Protein AF-A0A931VWU9-F1 (afdb_monomer_lite)

Secondary structure (DSSP, 8-state):
-HHHHHHHHHHHHTTSTTS-----SS----TTHHHHHHHHHTT--HHHHHHHHHHHHHHHHHHHHHHHHHHHHHHHHHHHHHSSS--HHHHHHHHHHHHHHHHHHHHHHHHHHHHHHHHS-HHHHHHHHHHHHHHHHSSHHHHHHHHHHHHHHHHHHHHHHHHHHTT-

Radius of gyration: 27.41 Å; chains: 1; bounding box: 71×42×73 Å

pLDDT: mean 75.06, std 19.21, range [37.19, 96.94]

Foldseek 3Di:
DVVVVVVVVVVVVVVPPPPPPPPDPDDPPPPPPLPVVLVVVLPDDPVLVVQLVVLVVVLVVVLVVLVVLLVVLVVVLVVQVPDPDHDPVSNVVSVVVNVVSVVVNVVSVVVSLVSSLVSGDPVSNVSSVVSVVVVPPPPVVVVVVVVVVVVVVVVVVVVVVVVVVVPD

Structure (mmCIF, N/CA/C/O backbone):
data_AF-A0A931VWU9-F1
#
_entry.id   AF-A0A931VWU9-F1
#
loop_
_atom_site.group_PDB
_atom_site.id
_atom_site.type_symbol
_atom_site.label_atom_id
_atom_site.label_alt_id
_atom_site.label_comp_id
_atom_site.label_asym_id
_atom_site.label_entity_id
_atom_site.label_seq_id
_atom_site.pdbx_PDB_ins_code
_atom_site.Cartn_x
_atom_site.Cartn_y
_atom_site.Cartn_z
_atom_site.occupancy
_atom_site.B_iso_or_equiv
_atom_site.auth_seq_id
_atom_site.auth_comp_id
_atom_site.auth_asym_id
_atom_site.auth_atom_id
_atom_site.pdbx_PDB_model_num
ATOM 1 N N . MET A 1 1 ? 46.279 8.249 51.055 1.00 52.12 1 MET A N 1
ATOM 2 C CA . MET A 1 1 ? 45.249 7.191 50.927 1.00 52.12 1 MET A CA 1
ATOM 3 C C . MET A 1 1 ? 43.871 7.713 50.499 1.00 52.12 1 MET A C 1
ATOM 5 O O . MET A 1 1 ? 43.245 7.060 49.685 1.00 52.12 1 MET A O 1
ATOM 9 N N . LYS A 1 2 ? 43.402 8.894 50.947 1.00 49.84 2 LYS A N 1
ATOM 10 C CA . LYS A 1 2 ? 42.084 9.444 50.537 1.00 49.84 2 LYS A CA 1
ATOM 11 C C . LYS A 1 2 ? 42.005 9.934 49.075 1.00 49.84 2 LYS A C 1
ATOM 13 O O . LYS A 1 2 ? 40.951 9.847 48.462 1.00 49.84 2 LYS A O 1
ATOM 18 N N . LYS A 1 3 ? 43.125 10.390 48.491 1.00 47.56 3 LYS A N 1
ATOM 19 C CA . LYS A 1 3 ? 43.195 10.845 47.084 1.00 47.56 3 LYS A CA 1
ATOM 20 C C . LYS A 1 3 ? 43.098 9.700 46.062 1.00 47.56 3 LYS A C 1
ATOM 22 O O . LYS A 1 3 ? 42.647 9.927 44.948 1.00 47.56 3 LYS A O 1
ATOM 27 N N . ASN A 1 4 ? 43.445 8.473 46.458 1.00 49.09 4 ASN A N 1
ATOM 28 C CA . ASN A 1 4 ? 43.420 7.310 45.564 1.00 49.09 4 ASN A CA 1
ATOM 29 C C . ASN A 1 4 ? 42.012 6.708 45.449 1.00 49.09 4 ASN A C 1
ATOM 31 O O . ASN A 1 4 ? 41.710 6.105 44.427 1.00 49.09 4 ASN A O 1
ATOM 35 N N . ILE A 1 5 ? 41.154 6.928 46.456 1.00 59.81 5 ILE A N 1
ATOM 36 C CA . ILE A 1 5 ? 39.749 6.480 46.481 1.00 59.81 5 ILE A CA 1
ATOM 37 C C . ILE A 1 5 ? 38.916 7.228 45.431 1.00 59.81 5 ILE A C 1
ATOM 39 O O . ILE A 1 5 ? 38.076 6.634 44.762 1.00 59.81 5 ILE A O 1
ATOM 43 N N . ILE A 1 6 ? 39.190 8.522 45.233 1.00 59.59 6 ILE A N 1
ATOM 44 C CA . ILE A 1 6 ? 38.498 9.336 44.221 1.00 59.59 6 ILE A CA 1
ATOM 45 C C . ILE A 1 6 ? 38.849 8.842 42.811 1.00 59.59 6 ILE A C 1
ATOM 47 O O . ILE A 1 6 ? 37.971 8.725 41.962 1.00 59.59 6 ILE A O 1
ATOM 51 N N . VAL A 1 7 ? 40.112 8.471 42.577 1.00 59.72 7 VAL A N 1
ATOM 52 C CA . VAL A 1 7 ? 40.561 7.939 41.281 1.00 59.72 7 VAL A CA 1
ATOM 53 C C . VAL A 1 7 ? 39.937 6.568 40.987 1.00 59.72 7 VAL A C 1
ATOM 55 O O . VAL A 1 7 ? 39.571 6.307 39.846 1.00 59.72 7 VAL A O 1
ATOM 58 N N . THR A 1 8 ? 39.735 5.716 42.000 1.00 59.41 8 THR A N 1
ATOM 59 C CA . THR A 1 8 ? 39.081 4.405 41.808 1.00 59.41 8 THR A CA 1
ATOM 60 C C . THR A 1 8 ? 37.576 4.527 41.564 1.00 59.41 8 THR A C 1
ATOM 62 O O . THR A 1 8 ? 37.038 3.805 40.728 1.00 59.41 8 THR A O 1
ATOM 65 N N . LEU A 1 9 ? 36.896 5.471 42.224 1.00 58.06 9 LEU A N 1
ATOM 66 C CA . LEU A 1 9 ? 35.466 5.728 42.006 1.00 58.06 9 LEU A CA 1
ATOM 67 C C . LEU A 1 9 ? 35.170 6.287 40.608 1.00 58.06 9 LEU A C 1
ATOM 69 O O . LEU A 1 9 ? 34.185 5.891 39.992 1.00 58.06 9 LEU A O 1
ATOM 73 N N . VAL A 1 10 ? 36.041 7.147 40.074 1.00 58.94 10 VAL A N 1
ATOM 74 C CA . VAL A 1 10 ? 35.904 7.666 38.702 1.00 58.94 10 VAL A CA 1
ATOM 75 C C . VAL A 1 10 ? 36.146 6.565 37.660 1.00 58.94 10 VAL A C 1
ATOM 77 O O . VAL A 1 10 ? 35.468 6.532 36.636 1.00 58.94 10 VAL A O 1
ATOM 80 N N . PHE A 1 11 ? 37.042 5.613 37.938 1.00 56.47 11 PHE A N 1
ATOM 81 C CA . PHE A 1 11 ? 37.301 4.483 37.039 1.00 56.47 11 PHE A CA 1
ATOM 82 C C . PHE A 1 11 ? 36.144 3.468 37.001 1.00 56.47 11 PHE A C 1
ATOM 84 O O . PHE A 1 11 ? 35.862 2.893 35.953 1.00 56.47 11 PHE A O 1
ATOM 91 N N . ALA A 1 12 ? 35.426 3.285 38.116 1.00 57.09 12 ALA A N 1
ATOM 92 C CA . ALA A 1 12 ? 34.281 2.374 38.198 1.00 57.09 12 ALA A CA 1
ATOM 93 C C . ALA A 1 12 ? 33.042 2.872 37.424 1.00 57.09 12 ALA A C 1
ATOM 95 O O . ALA A 1 12 ? 32.266 2.059 36.934 1.00 57.09 12 ALA A O 1
ATOM 96 N N . VAL A 1 13 ? 32.874 4.189 37.264 1.00 57.91 13 VAL A N 1
ATOM 97 C CA . VAL A 1 13 ? 31.753 4.785 36.506 1.00 57.91 13 VAL A CA 1
ATOM 98 C C . VAL A 1 13 ? 31.966 4.696 34.986 1.00 57.91 13 VAL A C 1
ATOM 100 O O . VAL A 1 13 ? 31.000 4.685 34.228 1.00 57.91 13 VAL A O 1
ATOM 103 N N . LEU A 1 14 ? 33.215 4.570 34.522 1.00 56.34 14 LEU A N 1
ATOM 104 C CA . LEU A 1 14 ? 33.546 4.484 33.092 1.00 56.34 14 LEU A CA 1
ATOM 105 C C . LEU A 1 14 ? 33.365 3.080 32.486 1.00 56.34 14 LEU A C 1
ATOM 107 O O . LEU A 1 14 ? 33.317 2.955 31.265 1.00 56.34 14 LEU A O 1
ATOM 111 N N . LEU A 1 15 ? 33.225 2.029 33.304 1.00 54.47 15 LEU A N 1
ATOM 112 C CA . LEU A 1 15 ? 33.047 0.645 32.832 1.00 54.47 15 LEU A CA 1
ATOM 113 C C . LEU A 1 15 ? 31.575 0.209 32.711 1.00 54.47 15 LEU A C 1
ATOM 115 O O . LEU A 1 15 ? 31.295 -0.854 32.161 1.00 54.47 15 LEU A O 1
ATOM 119 N N . SER A 1 16 ? 30.621 1.027 33.162 1.00 55.38 16 SER A N 1
ATOM 120 C CA . SER A 1 16 ? 29.183 0.701 33.165 1.00 55.38 16 SER A CA 1
ATOM 121 C C . SER A 1 16 ? 28.447 1.072 31.866 1.00 55.38 16 SER A C 1
ATOM 123 O O . SER A 1 16 ? 27.233 0.903 31.778 1.00 55.38 16 SER A O 1
ATOM 125 N N . GLY A 1 17 ? 29.152 1.592 30.855 1.00 56.06 17 GLY A N 1
ATOM 126 C CA . GLY A 1 17 ? 28.557 2.175 29.645 1.00 56.06 17 GLY A CA 1
ATOM 127 C C . GLY A 1 17 ? 28.056 1.199 28.570 1.00 56.06 17 GLY A C 1
ATOM 128 O O . GLY A 1 17 ? 27.545 1.661 27.555 1.00 56.06 17 GLY A O 1
ATOM 129 N N . SER A 1 18 ? 28.165 -0.121 28.751 1.00 54.06 18 SER A N 1
ATOM 130 C CA . SER A 1 18 ? 27.970 -1.081 27.641 1.00 54.06 18 SER A CA 1
ATOM 131 C C . SER A 1 18 ? 26.752 -2.011 27.756 1.00 54.06 18 SER A C 1
ATOM 133 O O . SER A 1 18 ? 26.695 -3.012 27.048 1.00 54.06 18 SER A O 1
ATOM 135 N N . LEU A 1 19 ? 25.760 -1.714 28.604 1.00 49.41 19 LEU A N 1
ATOM 136 C CA . LEU A 1 19 ? 24.571 -2.578 28.775 1.00 49.41 19 LEU A CA 1
ATOM 137 C C . LEU A 1 19 ? 23.331 -2.170 27.952 1.00 49.41 19 LEU A C 1
ATOM 139 O O . LEU A 1 19 ? 22.296 -2.819 28.066 1.00 49.41 19 LEU A O 1
ATOM 143 N N . PHE A 1 20 ? 23.429 -1.167 27.069 1.00 52.34 20 PHE A N 1
ATOM 144 C CA . PHE A 1 20 ? 22.329 -0.759 26.170 1.00 52.34 20 PHE A CA 1
ATOM 145 C C . PHE A 1 20 ? 22.570 -1.064 24.686 1.00 52.34 20 PHE A C 1
ATOM 147 O O . PHE A 1 20 ? 21.932 -0.477 23.820 1.00 52.34 20 PHE A O 1
ATOM 154 N N . ALA A 1 21 ? 23.446 -2.014 24.369 1.00 56.12 21 ALA A N 1
ATOM 155 C CA . ALA A 1 21 ? 23.482 -2.618 23.041 1.00 56.12 21 ALA A CA 1
ATOM 156 C C . ALA A 1 21 ? 22.752 -3.966 23.081 1.00 56.12 21 ALA A C 1
ATOM 158 O O . ALA A 1 21 ? 23.335 -5.014 22.814 1.00 56.12 21 ALA A O 1
ATOM 159 N N . GLN A 1 22 ? 21.469 -3.951 23.456 1.00 55.47 22 GLN A N 1
ATOM 160 C CA . GLN A 1 22 ? 20.593 -5.041 23.044 1.00 55.47 22 GLN A CA 1
ATOM 161 C C . GLN A 1 22 ? 20.468 -4.918 21.518 1.00 55.47 22 GLN A C 1
ATOM 163 O O . GLN A 1 22 ? 19.976 -3.888 21.055 1.00 55.47 22 GLN A O 1
ATOM 168 N N . PRO A 1 23 ? 20.944 -5.892 20.719 1.00 47.41 23 PRO A N 1
ATOM 169 C CA . PRO A 1 23 ? 20.628 -5.902 19.301 1.00 47.41 23 PRO A CA 1
ATOM 170 C C . PRO A 1 23 ? 19.111 -5.963 19.214 1.00 47.41 23 PRO A C 1
ATOM 172 O O . PRO A 1 23 ? 18.516 -6.855 19.822 1.00 47.41 23 PRO A O 1
ATOM 175 N N . ASP A 1 24 ? 18.516 -4.985 18.533 1.00 48.03 24 ASP A N 1
ATOM 176 C CA . ASP A 1 24 ? 17.078 -4.882 18.322 1.00 48.03 24 ASP A CA 1
ATOM 177 C C . ASP A 1 24 ? 16.484 -6.269 18.074 1.00 48.03 24 ASP A C 1
ATOM 179 O O . ASP A 1 24 ? 16.648 -6.900 17.024 1.00 48.03 24 ASP A O 1
ATOM 183 N N . GLY A 1 25 ? 15.824 -6.769 19.116 1.00 42.31 25 GLY A N 1
ATOM 184 C CA . GLY A 1 25 ? 14.962 -7.918 19.025 1.00 42.31 25 GLY A CA 1
ATOM 185 C C . GLY A 1 25 ? 13.831 -7.577 18.068 1.00 42.31 25 GLY A C 1
ATOM 186 O O . GLY A 1 25 ? 13.292 -6.475 18.084 1.00 42.31 25 GLY A O 1
ATOM 187 N N . CYS A 1 26 ? 13.446 -8.584 17.293 1.00 37.19 26 CYS A N 1
ATOM 188 C CA . CYS A 1 26 ? 12.515 -8.544 16.169 1.00 37.19 26 CYS A CA 1
ATOM 189 C C . CYS A 1 26 ? 13.211 -8.215 14.854 1.00 37.19 26 CYS A C 1
ATOM 191 O O . CYS A 1 26 ? 13.368 -7.064 14.461 1.00 37.19 26 CYS A O 1
ATOM 193 N N . GLY A 1 27 ? 13.526 -9.293 14.129 1.00 43.62 27 GLY A N 1
ATOM 194 C CA . GLY A 1 27 ? 13.717 -9.270 12.692 1.00 43.62 27 GLY A CA 1
ATOM 195 C C . GLY A 1 27 ? 12.567 -8.514 12.043 1.00 43.62 27 GLY A C 1
ATOM 196 O O . GLY A 1 27 ? 11.508 -9.069 11.742 1.00 43.62 27 GLY A O 1
ATOM 197 N N . MET A 1 28 ? 12.803 -7.228 11.817 1.00 37.56 28 MET A N 1
ATOM 198 C CA . MET A 1 28 ? 12.093 -6.419 10.858 1.00 37.56 28 MET A CA 1
ATOM 199 C C . MET A 1 28 ? 12.492 -7.010 9.509 1.00 37.56 28 MET A C 1
ATOM 201 O O . MET A 1 28 ? 13.420 -6.547 8.845 1.00 37.56 28 MET A O 1
ATOM 205 N N . GLY A 1 29 ? 11.849 -8.131 9.158 1.00 42.00 29 GLY A N 1
ATOM 206 C CA . GLY A 1 29 ? 11.975 -8.758 7.858 1.00 42.00 29 GLY A CA 1
ATOM 207 C C . GLY A 1 29 ? 11.896 -7.638 6.845 1.00 42.00 29 GLY A C 1
ATOM 208 O O . GLY A 1 29 ? 10.985 -6.813 6.926 1.00 42.00 29 GLY A O 1
ATOM 209 N N . LYS A 1 30 ? 12.925 -7.569 6.002 1.00 42.47 30 LYS A N 1
ATOM 210 C CA . LYS A 1 30 ? 13.220 -6.562 4.988 1.00 42.47 30 LYS A CA 1
ATOM 211 C C . LYS A 1 30 ? 12.022 -6.290 4.054 1.00 42.47 30 LYS A C 1
ATOM 213 O O . LYS A 1 30 ? 12.093 -6.508 2.853 1.00 42.47 30 LYS A O 1
ATOM 218 N N . ARG A 1 31 ? 10.906 -5.774 4.571 1.00 44.75 31 ARG A N 1
ATOM 219 C CA . ARG A 1 31 ? 9.666 -5.484 3.836 1.00 44.75 31 ARG A CA 1
ATOM 220 C C . ARG A 1 31 ? 9.817 -4.259 2.934 1.00 44.75 31 ARG A C 1
ATOM 222 O O . ARG A 1 31 ? 8.960 -4.023 2.092 1.00 44.75 31 ARG A O 1
ATOM 229 N N . GLY A 1 32 ? 10.921 -3.520 3.070 1.00 38.62 32 GLY A N 1
ATOM 230 C CA . GLY A 1 32 ? 11.309 -2.426 2.178 1.00 38.62 32 GLY A CA 1
ATOM 231 C C . GLY A 1 32 ? 12.301 -2.807 1.071 1.00 38.62 32 GLY A C 1
ATOM 232 O O . GLY A 1 32 ? 12.382 -2.091 0.078 1.00 38.62 32 GLY A O 1
ATOM 233 N N . PHE A 1 33 ? 13.026 -3.929 1.182 1.00 37.56 33 PHE A N 1
ATOM 234 C CA . PHE A 1 33 ? 14.135 -4.220 0.257 1.00 37.56 33 PHE A CA 1
ATOM 235 C C . PHE A 1 33 ? 13.700 -4.853 -1.071 1.00 37.56 33 PHE A C 1
ATOM 237 O O . PHE A 1 33 ? 14.477 -4.840 -2.016 1.00 37.56 33 PHE A O 1
ATOM 244 N N . GLY A 1 34 ? 12.468 -5.358 -1.189 1.00 50.84 34 GLY A N 1
ATOM 245 C CA . GLY A 1 34 ? 12.003 -5.970 -2.440 1.00 50.84 34 GLY A CA 1
ATOM 246 C C . GLY A 1 34 ? 11.748 -4.961 -3.567 1.00 50.84 34 GLY A C 1
ATOM 247 O O . GLY A 1 34 ? 12.041 -5.243 -4.721 1.00 50.84 34 GLY A O 1
ATOM 248 N N . LYS A 1 35 ? 11.231 -3.762 -3.252 1.00 50.88 35 LYS A N 1
ATOM 249 C CA . LYS A 1 35 ? 10.836 -2.782 -4.283 1.00 50.88 35 LYS A CA 1
ATOM 250 C C . LYS A 1 35 ? 12.008 -1.986 -4.857 1.00 50.88 35 LYS A C 1
ATOM 252 O O . LYS A 1 35 ? 11.995 -1.690 -6.047 1.00 50.88 35 LYS A O 1
ATOM 257 N N . MET A 1 36 ? 12.992 -1.635 -4.028 1.00 51.22 36 MET A N 1
ATOM 258 C CA . MET A 1 36 ? 14.160 -0.863 -4.472 1.00 51.22 36 MET A CA 1
ATOM 259 C C . MET A 1 36 ? 15.115 -1.735 -5.295 1.00 51.22 36 MET A C 1
ATOM 261 O O . MET A 1 36 ? 15.499 -1.345 -6.390 1.00 51.22 36 MET A O 1
ATOM 265 N N . GLN A 1 37 ? 15.350 -2.975 -4.852 1.00 61.72 37 GLN A N 1
ATOM 266 C CA . GLN A 1 37 ? 16.160 -3.941 -5.600 1.00 61.72 37 GLN A CA 1
ATOM 267 C C . GLN A 1 37 ? 15.523 -4.355 -6.930 1.00 61.72 37 GLN A C 1
ATOM 269 O O . GLN A 1 37 ? 16.235 -4.699 -7.865 1.00 61.72 37 GLN A O 1
ATOM 274 N N . LEU A 1 38 ? 14.190 -4.340 -7.037 1.00 72.62 38 LEU A N 1
ATOM 275 C CA . LEU A 1 38 ? 13.519 -4.697 -8.284 1.00 72.62 38 LEU A CA 1
ATOM 276 C C . LEU A 1 38 ? 13.749 -3.652 -9.381 1.00 72.62 38 LEU A C 1
ATOM 278 O O . LEU A 1 38 ? 14.000 -4.028 -10.517 1.00 72.62 38 LEU A O 1
ATOM 282 N N . LYS A 1 39 ? 13.717 -2.354 -9.051 1.00 71.12 39 LYS A N 1
ATOM 283 C CA . LYS A 1 39 ? 13.997 -1.297 -10.038 1.00 71.12 39 LYS A CA 1
ATOM 284 C C . LYS A 1 39 ? 15.419 -1.396 -10.591 1.00 71.12 39 LYS A C 1
ATOM 286 O O . LYS A 1 39 ? 15.594 -1.334 -11.800 1.00 71.12 39 LYS A O 1
ATOM 291 N N . GLU A 1 40 ? 16.396 -1.619 -9.715 1.00 73.88 40 GLU A N 1
ATOM 292 C CA . GLU A 1 40 ? 17.804 -1.794 -10.099 1.00 73.88 40 GLU A CA 1
ATOM 293 C C . GLU A 1 40 ? 18.010 -3.036 -10.983 1.00 73.88 40 GLU A C 1
ATOM 295 O O . GLU A 1 40 ? 18.777 -2.995 -11.939 1.00 73.88 40 GLU A O 1
ATOM 300 N N . LYS A 1 41 ? 17.281 -4.128 -10.719 1.00 79.06 41 LYS A N 1
ATOM 301 C CA . LYS A 1 41 ? 17.356 -5.367 -11.512 1.00 79.06 41 LYS A CA 1
ATOM 302 C C . LYS A 1 41 ? 16.708 -5.276 -12.892 1.00 79.06 41 LYS A C 1
ATOM 304 O O . LYS A 1 41 ? 17.089 -6.033 -13.774 1.00 79.06 41 LYS A O 1
ATOM 309 N N . LEU A 1 42 ? 15.719 -4.400 -13.072 1.00 83.50 42 LEU A N 1
ATOM 310 C CA . LEU A 1 42 ? 14.978 -4.280 -14.333 1.00 83.50 42 LEU A CA 1
ATOM 311 C C . LEU A 1 42 ? 15.705 -3.444 -15.391 1.00 83.50 42 LEU A C 1
ATOM 313 O O . LEU A 1 42 ? 15.258 -3.440 -16.534 1.00 83.50 42 LEU A O 1
ATOM 317 N N . ASN A 1 43 ? 16.786 -2.743 -15.017 1.00 86.75 43 ASN A N 1
ATOM 318 C CA . ASN A 1 43 ? 17.565 -1.875 -15.906 1.00 86.75 43 ASN A CA 1
ATOM 319 C C . ASN A 1 43 ? 16.661 -0.996 -16.797 1.00 86.75 43 ASN A C 1
ATOM 321 O O . ASN A 1 43 ? 16.669 -1.097 -18.024 1.00 86.75 43 ASN A O 1
ATOM 325 N N . LEU A 1 44 ? 15.791 -0.215 -16.152 1.00 88.38 44 LEU A N 1
ATOM 326 C CA . LEU A 1 44 ? 14.732 0.545 -16.817 1.00 88.38 44 LEU A CA 1
ATOM 327 C C . LEU A 1 44 ? 15.307 1.643 -17.722 1.00 88.38 44 LEU A C 1
ATOM 329 O O . LEU A 1 44 ? 16.282 2.306 -17.373 1.00 88.38 44 LEU A O 1
ATOM 333 N N . SER A 1 45 ? 14.658 1.895 -18.861 1.00 91.00 45 SER A N 1
ATOM 334 C CA . SER A 1 45 ? 14.961 3.079 -19.672 1.00 91.00 45 SER A CA 1
ATOM 335 C C . SER A 1 45 ? 14.507 4.363 -18.965 1.00 91.00 45 SER A C 1
ATOM 337 O O . SER A 1 45 ? 13.595 4.336 -18.139 1.00 91.00 45 SER A O 1
ATOM 339 N N . ALA A 1 46 ? 15.066 5.519 -19.340 1.00 90.62 46 ALA A N 1
ATOM 340 C CA . ALA A 1 46 ? 14.664 6.810 -18.766 1.00 90.62 46 ALA A CA 1
ATOM 341 C C . ALA A 1 46 ? 13.155 7.101 -18.932 1.00 90.62 46 ALA A C 1
ATOM 343 O O . ALA A 1 46 ? 12.519 7.701 -18.062 1.00 90.62 46 ALA A O 1
ATOM 344 N N . GLU A 1 47 ? 12.558 6.647 -20.038 1.00 90.25 47 GLU A N 1
ATOM 345 C CA . GLU A 1 47 ? 11.118 6.770 -20.266 1.00 90.25 47 GLU A CA 1
ATOM 346 C C . GLU A 1 47 ? 10.316 5.853 -19.330 1.00 90.25 47 GLU A C 1
ATOM 348 O O . GLU A 1 47 ? 9.340 6.295 -18.717 1.00 90.25 47 GLU A O 1
ATOM 353 N N . GLN A 1 48 ? 10.757 4.603 -19.150 1.00 89.94 48 GLN A N 1
ATOM 354 C CA . GLN A 1 48 ? 10.138 3.670 -18.209 1.00 89.94 48 GLN A CA 1
ATOM 355 C C . GLN A 1 48 ? 10.267 4.169 -16.766 1.00 89.94 48 GLN A C 1
ATOM 357 O O . GLN A 1 48 ? 9.285 4.143 -16.028 1.00 89.94 48 GLN A O 1
ATOM 362 N N . GLU A 1 49 ? 11.427 4.682 -16.351 1.00 90.06 49 GLU A N 1
ATOM 363 C CA . GLU A 1 49 ? 11.627 5.249 -15.012 1.00 90.06 49 GLU A CA 1
ATOM 364 C C . GLU A 1 49 ? 10.644 6.380 -14.713 1.00 90.06 49 GLU A C 1
ATOM 366 O O . GLU A 1 49 ? 10.039 6.410 -13.634 1.00 90.06 49 GLU A O 1
ATOM 371 N N . LYS A 1 50 ? 10.427 7.272 -15.686 1.00 92.81 50 LYS A N 1
ATOM 372 C CA . LYS A 1 50 ? 9.440 8.345 -15.569 1.00 92.81 50 LYS A CA 1
ATOM 373 C C . LYS A 1 50 ? 8.027 7.784 -15.406 1.00 92.81 50 LYS A C 1
ATOM 375 O O . LYS A 1 50 ? 7.337 8.162 -14.462 1.00 92.81 50 LYS A O 1
ATOM 380 N N . GLN A 1 51 ? 7.624 6.823 -16.240 1.00 92.25 51 GLN A N 1
ATOM 381 C CA . GLN A 1 51 ? 6.314 6.167 -16.125 1.00 92.25 51 GLN A CA 1
ATOM 382 C C . GLN A 1 51 ? 6.131 5.479 -14.763 1.00 92.25 51 GLN A C 1
ATOM 384 O O . GLN A 1 51 ? 5.082 5.606 -14.131 1.00 92.25 51 GLN A O 1
ATOM 389 N N . PHE A 1 52 ? 7.161 4.792 -14.266 1.00 91.75 52 PHE A N 1
ATOM 390 C CA . PHE A 1 52 ? 7.168 4.192 -12.933 1.00 91.75 52 PHE A CA 1
ATOM 391 C C . PHE A 1 52 ? 6.979 5.238 -11.835 1.00 91.75 52 PHE A C 1
ATOM 393 O O . PHE A 1 52 ? 6.231 4.992 -10.884 1.00 91.75 52 PHE A O 1
ATOM 400 N N . SER A 1 53 ? 7.681 6.368 -11.933 1.00 91.00 53 SER A N 1
ATOM 401 C CA . SER A 1 53 ? 7.580 7.472 -10.980 1.00 91.00 53 SER A CA 1
ATOM 402 C C . SER A 1 53 ? 6.162 8.036 -10.953 1.00 91.00 53 SER A C 1
ATOM 404 O O . SER A 1 53 ? 5.557 8.083 -9.885 1.00 91.00 53 SER A O 1
ATOM 406 N N . ASP A 1 54 ? 5.586 8.335 -12.118 1.00 94.06 54 ASP A N 1
ATOM 407 C CA . ASP A 1 54 ? 4.242 8.906 -12.244 1.00 94.06 54 ASP A CA 1
ATOM 408 C C . ASP A 1 54 ? 3.163 7.950 -11.708 1.00 94.06 54 ASP A C 1
ATOM 410 O O . ASP A 1 54 ? 2.300 8.343 -10.916 1.00 94.06 54 ASP A O 1
ATOM 414 N N . ILE A 1 55 ? 3.246 6.662 -12.068 1.00 93.50 55 ILE A N 1
ATOM 415 C CA . ILE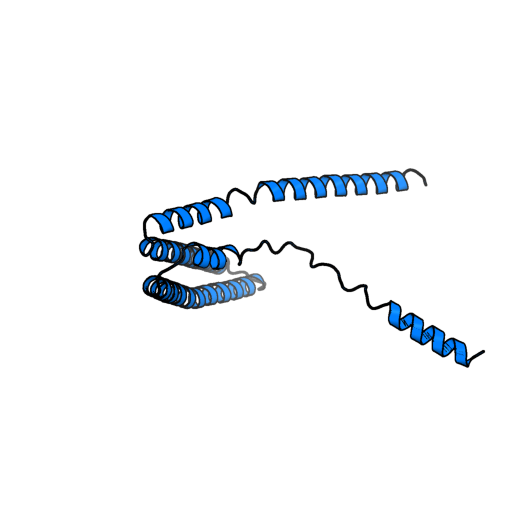 A 1 55 ? 2.349 5.612 -11.560 1.00 93.50 55 ILE A CA 1
ATOM 416 C C . ILE A 1 55 ? 2.465 5.498 -10.034 1.00 93.50 55 ILE A C 1
ATOM 418 O O . ILE A 1 55 ? 1.454 5.417 -9.330 1.00 93.50 55 ILE A O 1
ATOM 422 N N . THR A 1 56 ? 3.693 5.503 -9.510 1.00 89.88 56 THR A N 1
ATOM 423 C CA . THR A 1 56 ? 3.946 5.377 -8.069 1.00 89.88 56 THR A CA 1
ATOM 424 C C . THR A 1 56 ? 3.447 6.602 -7.312 1.00 89.88 56 THR A C 1
ATOM 426 O O . THR A 1 56 ? 2.802 6.443 -6.277 1.00 89.88 56 THR A O 1
ATOM 429 N N . TYR A 1 57 ? 3.704 7.803 -7.828 1.00 93.56 57 TYR A N 1
ATOM 430 C CA . TYR A 1 57 ? 3.263 9.061 -7.237 1.00 93.56 57 TYR A CA 1
ATOM 431 C C . TYR A 1 57 ? 1.739 9.111 -7.145 1.00 93.56 57 TYR A C 1
ATOM 433 O O . TYR A 1 57 ? 1.194 9.315 -6.061 1.00 93.56 57 TYR A O 1
ATOM 441 N N . LYS A 1 58 ? 1.038 8.809 -8.245 1.00 92.81 58 LYS A N 1
ATOM 442 C CA . LYS A 1 58 ? -0.428 8.761 -8.261 1.00 92.81 58 LYS A CA 1
ATOM 443 C C . LYS A 1 58 ? -0.980 7.782 -7.221 1.00 92.81 58 LYS A C 1
ATOM 445 O O . LYS A 1 58 ? -1.861 8.142 -6.443 1.00 92.81 58 LYS A O 1
ATOM 450 N N . HIS A 1 59 ? -0.431 6.568 -7.163 1.00 92.69 59 HIS A N 1
ATOM 451 C CA . HIS A 1 59 ? -0.835 5.573 -6.170 1.00 92.69 59 HIS A CA 1
ATOM 452 C C . HIS A 1 59 ? -0.586 6.040 -4.730 1.00 92.69 59 HIS A C 1
ATOM 454 O O . HIS A 1 59 ? -1.423 5.809 -3.855 1.00 92.69 59 HIS A O 1
ATOM 460 N N . GLN A 1 60 ? 0.560 6.672 -4.463 1.00 91.81 60 GLN A N 1
ATOM 461 C CA . GLN A 1 60 ? 0.893 7.185 -3.136 1.00 91.81 60 GLN A CA 1
ATOM 462 C C . GLN A 1 60 ? -0.088 8.273 -2.704 1.00 91.81 60 GLN A C 1
ATOM 464 O O . GLN A 1 60 ? -0.614 8.176 -1.596 1.00 91.81 60 GLN A O 1
ATOM 469 N N . SER A 1 61 ? -0.389 9.229 -3.584 1.00 94.00 61 SER A N 1
ATOM 470 C CA . SER A 1 61 ? -1.361 10.295 -3.329 1.00 94.00 61 SER A CA 1
ATOM 471 C C . SER A 1 61 ? -2.745 9.729 -2.999 1.00 94.00 61 SER A C 1
ATOM 473 O O . SER A 1 61 ? -3.271 9.990 -1.922 1.00 94.00 61 SER A O 1
ATOM 475 N N . GLU A 1 62 ? -3.290 8.845 -3.842 1.00 91.38 62 GLU A N 1
ATOM 476 C CA . GLU A 1 62 ? -4.591 8.199 -3.586 1.00 91.38 62 GLU A CA 1
ATOM 477 C C . GLU A 1 62 ? -4.587 7.357 -2.294 1.00 91.38 62 GLU A C 1
ATOM 479 O O . GLU A 1 62 ? -5.576 7.287 -1.559 1.00 91.38 62 GLU A O 1
ATOM 484 N N . SER A 1 63 ? -3.460 6.708 -1.985 1.00 93.00 63 SER A N 1
ATOM 485 C CA . SER A 1 63 ? -3.322 5.885 -0.781 1.00 93.00 63 SER A CA 1
ATOM 486 C C . SER A 1 63 ? -3.288 6.705 0.505 1.00 93.00 63 SER A C 1
ATOM 488 O O . SER A 1 63 ? -3.697 6.186 1.545 1.00 93.00 63 SER A O 1
ATOM 490 N N . ILE A 1 64 ? -2.789 7.944 0.472 1.00 95.75 64 ILE A N 1
ATOM 491 C CA . ILE A 1 64 ? -2.784 8.840 1.636 1.00 95.75 64 ILE A CA 1
ATOM 492 C C . ILE A 1 64 ? -4.224 9.126 2.063 1.00 95.75 64 ILE A C 1
ATOM 494 O O . ILE A 1 64 ? -4.566 8.884 3.223 1.00 95.75 64 ILE A O 1
ATOM 498 N N . ASP A 1 65 ? -5.083 9.511 1.122 1.00 93.62 65 ASP A N 1
ATOM 499 C CA . ASP A 1 65 ? -6.488 9.820 1.403 1.00 93.62 65 ASP A CA 1
ATOM 500 C C . ASP A 1 65 ? -7.245 8.604 1.948 1.00 93.62 65 ASP A C 1
ATOM 502 O O . ASP A 1 65 ? -7.986 8.694 2.931 1.00 93.62 65 ASP A O 1
ATOM 506 N N . LEU A 1 66 ? -7.031 7.428 1.350 1.00 94.69 66 LEU A N 1
ATOM 507 C CA . LEU A 1 66 ? -7.645 6.186 1.820 1.00 94.69 66 LEU A CA 1
ATOM 508 C C . LEU A 1 66 ? -7.163 5.801 3.225 1.00 94.69 66 LEU A C 1
ATOM 510 O O . LEU A 1 66 ? -7.969 5.391 4.062 1.00 94.69 66 LEU A O 1
ATOM 514 N N . ARG A 1 67 ? -5.867 5.955 3.523 1.00 94.12 67 ARG A N 1
ATOM 515 C CA . ARG A 1 67 ? -5.324 5.695 4.867 1.00 94.12 67 ARG A CA 1
ATOM 516 C C . ARG A 1 67 ? -5.868 6.676 5.895 1.00 94.12 67 ARG A C 1
ATOM 518 O O . ARG A 1 67 ? -6.170 6.243 7.004 1.00 94.12 67 ARG A O 1
ATOM 525 N N . ALA A 1 68 ? 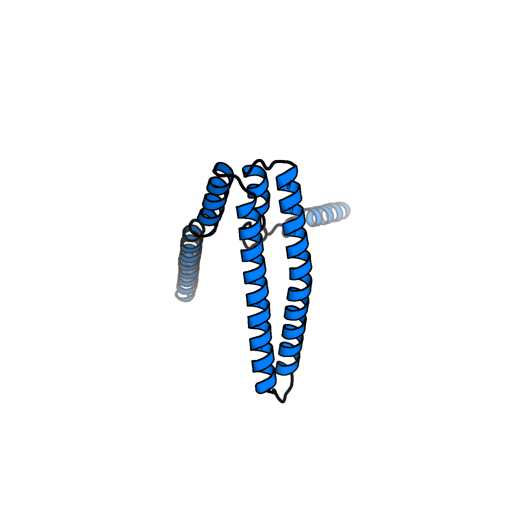-6.027 7.948 5.537 1.00 96.94 68 ALA A N 1
ATOM 526 C CA . ALA A 1 68 ? -6.631 8.945 6.414 1.00 96.94 68 ALA A CA 1
ATOM 527 C C . ALA A 1 68 ? -8.068 8.549 6.790 1.00 96.94 68 ALA A C 1
ATOM 529 O O . ALA A 1 68 ? -8.420 8.556 7.970 1.00 96.94 68 ALA A O 1
ATOM 530 N N . LYS A 1 69 ? -8.870 8.095 5.817 1.00 95.44 69 LYS A N 1
ATOM 531 C CA . LYS A 1 69 ? -10.228 7.579 6.069 1.00 95.44 69 LYS A CA 1
ATOM 532 C C . LYS A 1 69 ? -10.224 6.358 6.990 1.00 95.44 69 LYS A C 1
ATOM 534 O O . LYS A 1 69 ? -10.981 6.327 7.955 1.00 95.44 69 LYS A O 1
ATOM 539 N N . VAL A 1 70 ? -9.331 5.393 6.753 1.00 95.81 70 VAL A N 1
ATOM 540 C CA . VAL A 1 70 ? -9.173 4.212 7.625 1.00 95.81 70 VAL A CA 1
ATOM 541 C C . VAL A 1 70 ? -8.826 4.620 9.057 1.00 95.81 70 VAL A C 1
ATOM 543 O O . VAL A 1 70 ? -9.392 4.078 10.003 1.00 95.81 70 VAL A O 1
ATOM 546 N N . GLN A 1 71 ? -7.899 5.562 9.236 1.00 95.69 71 GLN A N 1
ATOM 547 C CA . GLN A 1 71 ? -7.500 6.033 10.563 1.00 95.69 71 GLN A CA 1
ATOM 548 C C . GLN A 1 71 ? -8.652 6.736 11.282 1.00 95.69 71 GLN A C 1
ATOM 550 O O . GLN A 1 71 ? -8.906 6.430 12.445 1.00 95.69 71 GLN A O 1
ATOM 555 N N . LYS A 1 72 ? -9.386 7.610 10.585 1.00 95.88 72 LYS A N 1
ATOM 556 C CA . LYS A 1 72 ? -10.559 8.291 11.142 1.00 95.88 72 LYS A CA 1
ATOM 557 C C . LYS A 1 72 ? -11.626 7.294 11.597 1.00 95.88 72 LYS A C 1
ATOM 559 O O . LYS A 1 72 ? -12.062 7.362 12.740 1.00 95.88 72 LYS A O 1
ATOM 564 N N . ASN A 1 73 ? -11.980 6.335 10.744 1.00 94.94 73 ASN A N 1
ATOM 565 C CA . ASN A 1 73 ? -12.975 5.314 11.065 1.00 94.94 73 ASN A CA 1
ATOM 566 C C . ASN A 1 73 ? -12.526 4.439 12.260 1.00 94.94 73 ASN A C 1
ATOM 568 O O . ASN A 1 73 ? -13.308 4.180 13.170 1.00 94.94 73 ASN A O 1
ATOM 572 N N . ARG A 1 74 ? -11.236 4.077 12.353 1.00 93.06 74 ARG A N 1
ATOM 573 C CA . ARG A 1 74 ? -10.691 3.368 13.531 1.00 93.06 74 ARG A CA 1
ATOM 574 C C . ARG A 1 74 ? -10.784 4.178 14.826 1.00 93.06 74 ARG A C 1
ATOM 576 O O . ARG A 1 74 ? -11.052 3.592 15.872 1.00 93.06 74 ARG A O 1
ATOM 583 N N . LEU A 1 75 ? -10.542 5.488 14.774 1.00 95.38 75 LEU A N 1
ATOM 584 C CA . LEU A 1 75 ? -10.701 6.364 15.940 1.00 95.38 75 LEU A CA 1
ATOM 585 C C . LEU A 1 75 ? -12.165 6.448 16.378 1.00 95.38 75 LEU A C 1
ATOM 587 O O . LEU A 1 75 ? -12.442 6.411 17.573 1.00 95.38 75 LEU A O 1
ATOM 591 N N . GLU A 1 76 ? -13.091 6.510 15.425 1.00 93.56 76 GLU A N 1
ATOM 592 C CA . GLU A 1 76 ? -14.527 6.529 15.703 1.00 93.56 76 GLU A CA 1
ATOM 593 C C . GLU A 1 76 ? -15.011 5.210 16.314 1.00 93.56 76 GLU A C 1
ATOM 595 O O . GLU A 1 76 ? -15.693 5.229 17.335 1.00 93.56 76 GLU A O 1
ATOM 600 N N . LEU A 1 77 ? -14.573 4.070 15.768 1.00 93.75 77 LEU A N 1
ATOM 601 C CA . LEU A 1 77 ? -14.823 2.751 16.353 1.00 93.75 77 LEU A CA 1
ATOM 602 C C . LEU A 1 77 ? -14.317 2.665 17.791 1.00 93.75 77 LEU A C 1
ATOM 604 O O . LEU A 1 77 ? -15.052 2.228 18.670 1.00 93.75 77 LEU A O 1
ATOM 608 N N . LYS A 1 78 ? -13.081 3.112 18.043 1.00 92.44 78 LYS A N 1
ATOM 609 C CA . LYS A 1 78 ? -12.522 3.136 19.397 1.00 92.44 78 LYS A CA 1
ATOM 610 C C . LYS A 1 78 ? -13.390 3.982 20.333 1.00 92.44 78 LYS A C 1
ATOM 612 O O . LYS A 1 78 ? -13.768 3.511 21.396 1.00 92.44 78 LYS A O 1
ATOM 617 N N . ASN A 1 79 ? -13.759 5.188 19.905 1.00 92.38 79 ASN A N 1
ATOM 618 C CA . ASN A 1 79 ? -14.608 6.079 20.691 1.00 92.38 79 ASN A CA 1
ATOM 619 C C . ASN A 1 79 ? -15.983 5.460 21.003 1.00 92.38 79 ASN A C 1
ATOM 621 O O . ASN A 1 79 ? -16.467 5.584 22.121 1.00 92.38 79 ASN A O 1
ATOM 625 N N . LEU A 1 80 ? -16.615 4.775 20.043 1.00 92.06 80 LEU A N 1
ATOM 626 C CA . LEU A 1 80 ? -17.897 4.096 20.264 1.00 92.06 80 LEU A CA 1
ATOM 627 C C . LEU A 1 80 ? -17.787 2.943 21.263 1.00 92.06 80 LEU A C 1
ATOM 629 O O . LEU A 1 80 ? -18.685 2.781 22.083 1.00 92.06 80 LEU A O 1
ATOM 633 N N . LEU A 1 81 ? -16.705 2.167 21.198 1.00 90.31 81 LEU A N 1
ATOM 634 C CA . LEU A 1 81 ? -16.474 1.026 22.086 1.00 90.31 81 LEU A CA 1
ATOM 635 C C . LEU A 1 81 ? -16.073 1.447 23.509 1.00 90.31 81 LEU A C 1
ATOM 637 O O . LEU A 1 81 ? -16.367 0.720 24.453 1.00 90.31 81 LEU A O 1
ATOM 641 N N . ASP A 1 82 ? -15.455 2.619 23.672 1.00 91.94 82 ASP A N 1
ATOM 642 C CA . ASP A 1 82 ? -15.106 3.184 24.983 1.00 91.94 82 ASP A CA 1
ATOM 643 C C . ASP A 1 82 ? -16.340 3.770 25.720 1.00 91.94 82 ASP A C 1
ATOM 645 O O . ASP A 1 82 ? -16.286 4.045 26.923 1.00 91.94 82 ASP A O 1
ATOM 649 N N . ASN A 1 83 ? -17.478 3.947 25.032 1.00 89.50 83 ASN A N 1
ATOM 650 C CA . ASN A 1 83 ? -18.720 4.443 25.630 1.00 89.50 83 ASN A CA 1
ATOM 651 C C . ASN A 1 83 ? -19.489 3.340 26.377 1.00 89.50 83 ASN A C 1
ATOM 653 O O . ASN A 1 83 ? -19.600 2.207 25.924 1.00 89.50 83 ASN A O 1
ATOM 657 N N . LYS A 1 84 ? -20.136 3.701 27.498 1.00 79.19 84 LYS A N 1
ATOM 658 C CA . LYS A 1 84 ? -20.940 2.764 28.316 1.00 79.19 84 LYS A CA 1
ATOM 659 C C . LYS A 1 84 ? -22.186 2.207 27.611 1.00 79.19 84 LYS A C 1
ATOM 661 O O . LYS A 1 84 ? -22.748 1.224 28.080 1.00 79.19 84 LYS A O 1
ATOM 666 N N . ASN A 1 85 ? -22.637 2.852 26.537 1.00 84.62 85 ASN A N 1
ATOM 667 C CA . ASN A 1 85 ? -23.764 2.411 25.723 1.00 84.62 85 ASN A CA 1
ATOM 668 C C . ASN A 1 85 ? -23.298 2.311 24.268 1.00 84.62 85 ASN A C 1
ATOM 670 O O . ASN A 1 85 ? -23.176 3.327 23.580 1.00 84.62 85 ASN A O 1
ATOM 674 N N . VAL A 1 86 ? -22.964 1.093 23.845 1.00 89.25 86 VAL A N 1
ATOM 675 C CA . VAL A 1 86 ? -22.417 0.819 22.515 1.00 89.25 86 VAL A CA 1
ATOM 676 C C . VAL A 1 86 ? -23.560 0.720 21.510 1.00 89.25 86 VAL A C 1
ATOM 678 O O . VAL A 1 86 ? -24.447 -0.119 21.637 1.00 89.25 86 VAL A O 1
ATOM 681 N N . ASP A 1 87 ? -23.512 1.564 20.484 1.00 92.12 87 ASP A N 1
ATOM 682 C CA . ASP A 1 87 ? -24.420 1.506 19.339 1.00 92.12 87 ASP A CA 1
ATOM 683 C C . ASP A 1 87 ? -23.930 0.428 18.355 1.00 92.12 87 ASP A C 1
ATOM 685 O O . ASP A 1 87 ? -23.042 0.668 17.532 1.0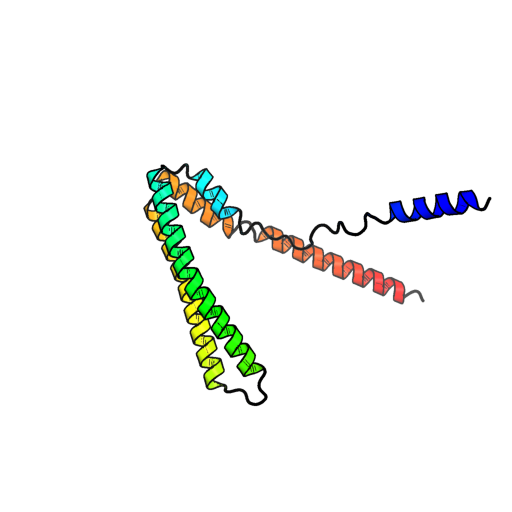0 92.12 87 ASP A O 1
ATOM 689 N N . GLU A 1 88 ? -24.479 -0.783 18.476 1.00 91.69 88 GLU A N 1
ATOM 690 C CA . GLU A 1 88 ? -24.089 -1.952 17.675 1.00 91.69 88 GLU A CA 1
ATOM 691 C C . GLU A 1 88 ? -24.205 -1.693 16.166 1.00 91.69 88 GLU A C 1
ATOM 693 O O . GLU A 1 88 ? -23.300 -2.041 15.403 1.00 91.69 88 GLU A O 1
ATOM 698 N N . GLN A 1 89 ? -25.273 -1.019 15.725 1.00 94.12 89 GLN A N 1
ATOM 699 C CA . GLN A 1 89 ? -25.491 -0.730 14.307 1.00 94.12 89 GLN A CA 1
ATOM 700 C C . GLN A 1 89 ? -24.389 0.169 13.744 1.00 94.12 89 GLN A C 1
ATOM 702 O O . GLN A 1 89 ? -23.863 -0.100 12.661 1.00 94.12 89 GLN A O 1
ATOM 707 N N . LYS A 1 90 ? -23.987 1.206 14.488 1.00 93.56 90 LYS A N 1
ATOM 708 C CA . LYS A 1 90 ? -22.875 2.076 14.075 1.00 93.56 90 LYS A CA 1
ATOM 709 C C . LYS A 1 90 ? -21.536 1.352 14.070 1.00 93.56 90 LYS A C 1
ATOM 711 O O . LYS A 1 90 ? -20.744 1.568 13.154 1.00 93.56 90 LYS A O 1
ATOM 716 N N . VAL A 1 91 ? -21.279 0.486 15.050 1.00 94.19 91 VAL A N 1
ATOM 717 C CA . VAL A 1 91 ? -20.046 -0.315 15.094 1.00 94.19 91 VAL A CA 1
ATOM 718 C C . VAL A 1 91 ? -19.942 -1.222 13.866 1.00 94.19 91 VAL A C 1
ATOM 720 O O . VAL A 1 91 ? -18.893 -1.261 13.216 1.00 94.19 91 VAL A O 1
ATOM 723 N N . LEU A 1 92 ? -21.025 -1.913 13.503 1.00 95.19 92 LEU A N 1
ATOM 724 C CA . LEU A 1 92 ? -21.057 -2.775 12.320 1.00 95.19 92 LEU A CA 1
ATOM 725 C C . LEU A 1 92 ? -20.874 -1.971 11.026 1.00 95.19 92 LEU A C 1
ATOM 727 O O . LEU A 1 92 ? -20.041 -2.341 10.197 1.00 95.19 92 LEU A O 1
ATOM 731 N N . ALA A 1 93 ? -21.562 -0.833 10.887 1.00 95.50 93 ALA A N 1
ATOM 732 C CA . ALA A 1 93 ? -21.445 0.036 9.716 1.00 95.50 93 ALA A CA 1
ATOM 733 C C . ALA A 1 93 ? -20.013 0.568 9.517 1.00 95.50 93 ALA A C 1
ATOM 735 O O . ALA A 1 93 ? -19.459 0.492 8.417 1.00 95.50 93 ALA A O 1
ATOM 736 N N . LEU A 1 94 ? -19.373 1.053 10.586 1.00 94.25 94 LEU A N 1
ATOM 737 C CA . LEU A 1 94 ? -17.986 1.520 10.528 1.00 94.25 94 LEU A CA 1
ATOM 738 C C . LEU A 1 94 ? -17.014 0.374 10.221 1.00 94.25 94 LEU A C 1
ATOM 740 O O . LEU A 1 94 ? -16.071 0.557 9.451 1.00 94.25 94 LEU A O 1
ATOM 744 N N . THR A 1 95 ? -17.251 -0.821 10.764 1.00 93.50 95 THR A N 1
ATOM 745 C CA . THR A 1 95 ? -16.435 -2.012 10.474 1.00 93.50 95 THR A CA 1
ATOM 746 C C . THR A 1 95 ? -16.511 -2.412 8.998 1.00 93.50 95 THR A C 1
ATOM 748 O O . THR A 1 95 ? -15.483 -2.723 8.380 1.00 93.50 95 THR A O 1
ATOM 751 N N . GLU A 1 96 ? -17.702 -2.369 8.404 1.00 96.38 96 GLU A N 1
ATOM 752 C CA . GLU A 1 96 ? -17.904 -2.633 6.979 1.00 96.38 96 GLU A CA 1
ATOM 753 C C . GLU A 1 96 ? -17.211 -1.575 6.110 1.00 96.38 96 GLU A C 1
ATOM 755 O O . GLU A 1 96 ? -16.466 -1.914 5.183 1.00 96.38 96 GLU A O 1
ATOM 760 N N . GLU A 1 97 ? -17.366 -0.292 6.445 1.00 95.62 97 GLU A N 1
ATOM 761 C CA . GLU A 1 97 ? -16.692 0.795 5.736 1.00 95.62 97 GLU A CA 1
ATOM 762 C C . GLU A 1 97 ? -15.164 0.638 5.800 1.00 95.62 97 GLU A C 1
ATOM 764 O O . GLU A 1 97 ? -14.479 0.740 4.779 1.00 95.62 97 GLU A O 1
ATOM 769 N N . ASN A 1 98 ? -14.613 0.310 6.969 1.00 94.06 98 ASN A N 1
ATOM 770 C CA . ASN A 1 98 ? -13.183 0.069 7.135 1.00 94.06 98 ASN A CA 1
ATOM 771 C C . ASN A 1 98 ? -12.705 -1.107 6.270 1.00 94.06 98 ASN A C 1
ATOM 773 O O . ASN A 1 98 ? -11.672 -1.017 5.600 1.00 94.06 98 ASN A O 1
ATOM 777 N N . SER A 1 99 ? -13.482 -2.191 6.220 1.00 94.62 99 SER A N 1
ATOM 778 C CA . SER A 1 99 ? -13.203 -3.344 5.358 1.00 94.62 99 SER A CA 1
ATOM 779 C C . SER A 1 99 ? -13.187 -2.949 3.878 1.00 94.62 99 SER A C 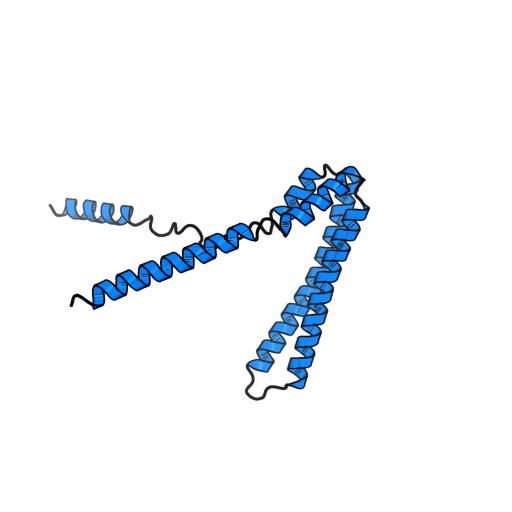1
ATOM 781 O O . SER A 1 99 ? -12.260 -3.308 3.144 1.00 94.62 99 SER A O 1
ATOM 783 N N . LYS A 1 100 ? -14.148 -2.126 3.443 1.00 96.62 100 LYS A N 1
ATOM 784 C CA . LYS A 1 100 ? -14.219 -1.584 2.080 1.00 96.62 100 LYS A CA 1
ATOM 785 C C . LYS A 1 100 ? -13.022 -0.689 1.751 1.00 96.62 100 LYS A C 1
ATOM 787 O O . LYS A 1 100 ? -12.421 -0.847 0.689 1.00 96.62 100 LYS A O 1
ATOM 792 N N . LEU A 1 101 ? -12.627 0.209 2.653 1.00 96.19 101 LEU A N 1
ATOM 793 C CA . LEU A 1 101 ? -11.458 1.081 2.473 1.00 96.19 101 LEU A CA 1
ATOM 794 C C . LEU A 1 101 ? -10.154 0.274 2.371 1.00 96.19 101 LEU A C 1
ATOM 796 O O . LEU A 1 101 ? -9.302 0.550 1.524 1.00 96.19 101 LEU A O 1
ATOM 800 N N . GLN A 1 102 ? -10.006 -0.775 3.182 1.00 92.75 102 GLN A N 1
ATOM 801 C CA . GLN A 1 102 ? -8.864 -1.687 3.091 1.00 92.75 102 GLN A CA 1
ATOM 802 C C . GLN A 1 102 ? -8.860 -2.474 1.775 1.00 92.75 102 GLN A C 1
ATOM 804 O O . GLN A 1 102 ? -7.799 -2.651 1.171 1.00 92.75 102 GLN A O 1
ATOM 809 N N . ALA A 1 103 ? -10.026 -2.918 1.300 1.00 95.44 103 ALA A N 1
ATOM 810 C CA . ALA A 1 103 ? -10.154 -3.554 -0.006 1.00 95.44 103 ALA A CA 1
ATOM 811 C C . ALA A 1 103 ? -9.740 -2.599 -1.137 1.00 95.44 103 ALA A C 1
ATOM 813 O O . ALA A 1 103 ? -8.983 -2.997 -2.021 1.00 95.44 103 ALA A O 1
ATOM 814 N N . GLN A 1 104 ? -10.144 -1.327 -1.076 1.00 94.56 104 GLN A N 1
ATOM 815 C CA . GLN A 1 104 ? -9.740 -0.304 -2.046 1.00 94.56 104 GLN A CA 1
ATOM 816 C C . GLN A 1 104 ? -8.224 -0.073 -2.057 1.00 94.56 104 GLN A C 1
ATOM 818 O O . GLN A 1 104 ? -7.628 -0.023 -3.133 1.00 94.56 104 GLN A O 1
ATOM 823 N N . LEU A 1 105 ? -7.575 -0.012 -0.888 1.00 93.00 105 LEU A N 1
ATOM 824 C CA . LEU A 1 105 ? -6.112 0.075 -0.792 1.00 93.00 105 LEU A CA 1
ATOM 825 C C . LEU A 1 105 ? -5.422 -1.124 -1.459 1.00 93.00 105 LEU A C 1
ATOM 827 O O . LEU A 1 105 ? -4.488 -0.943 -2.242 1.00 93.00 105 LEU A O 1
ATOM 831 N N . LYS A 1 106 ? -5.901 -2.347 -1.193 1.00 92.12 106 LYS A N 1
ATOM 832 C CA . LYS A 1 106 ? -5.368 -3.572 -1.816 1.00 92.12 106 LYS A CA 1
ATOM 833 C C . LYS A 1 106 ? -5.557 -3.555 -3.333 1.00 92.12 106 LYS A C 1
ATOM 835 O O . LYS A 1 106 ? -4.615 -3.830 -4.071 1.00 92.12 106 LYS A O 1
ATOM 840 N N . GLN A 1 107 ? -6.745 -3.187 -3.804 1.00 92.88 107 GLN A N 1
ATOM 841 C CA . GLN A 1 107 ? -7.034 -3.071 -5.232 1.00 92.88 107 GLN A CA 1
ATOM 842 C C . GLN A 1 107 ? -6.160 -2.010 -5.908 1.00 92.88 107 GLN A C 1
ATOM 844 O O . GLN A 1 107 ? -5.647 -2.263 -6.993 1.00 92.88 107 GLN A O 1
ATOM 849 N N . SER A 1 108 ? -5.955 -0.847 -5.281 1.00 91.62 108 SER A N 1
ATOM 850 C CA . SER A 1 108 ? -5.075 0.205 -5.806 1.00 91.62 108 SER A CA 1
ATOM 851 C C . SER A 1 108 ? -3.628 -0.287 -5.922 1.00 91.62 108 SER A C 1
ATOM 853 O O . SER A 1 108 ? -2.990 -0.088 -6.957 1.00 91.62 108 SER A O 1
ATOM 855 N N . ALA A 1 109 ? -3.129 -1.028 -4.927 1.00 88.44 109 ALA A N 1
ATOM 856 C CA . ALA A 1 109 ? -1.802 -1.638 -4.993 1.00 88.44 109 ALA A CA 1
ATOM 857 C C . ALA A 1 109 ? -1.677 -2.639 -6.158 1.00 88.44 109 ALA A C 1
ATOM 859 O O . ALA A 1 109 ? -0.722 -2.558 -6.929 1.00 88.44 109 ALA A O 1
ATOM 860 N N . VAL A 1 110 ? -2.662 -3.528 -6.345 1.00 90.62 110 VAL A N 1
ATOM 861 C CA . VAL A 1 110 ? -2.681 -4.483 -7.471 1.00 90.62 110 VAL A CA 1
ATOM 862 C C . VAL A 1 110 ? -2.744 -3.754 -8.813 1.00 90.62 110 VAL A C 1
ATOM 864 O O . VAL A 1 110 ? -1.968 -4.062 -9.715 1.00 90.62 110 VAL A O 1
ATOM 867 N N . LYS A 1 111 ? -3.613 -2.745 -8.947 1.00 91.31 111 LYS A N 1
ATOM 868 C CA . LYS A 1 111 ? -3.711 -1.916 -10.159 1.00 91.31 111 LYS A CA 1
ATOM 869 C C . LYS A 1 111 ? -2.383 -1.236 -10.488 1.00 91.31 111 LYS A C 1
ATOM 871 O O . LYS A 1 111 ? -1.999 -1.207 -11.650 1.00 91.31 111 LYS A O 1
ATOM 876 N N . THR A 1 112 ? -1.670 -0.751 -9.474 1.00 91.19 112 THR A N 1
ATOM 877 C CA . THR A 1 112 ? -0.343 -0.134 -9.621 1.00 91.19 112 THR A CA 1
ATOM 878 C C . THR A 1 112 ? 0.682 -1.146 -10.126 1.00 91.19 112 THR A C 1
ATOM 880 O O . THR A 1 112 ? 1.380 -0.876 -11.098 1.00 91.19 112 THR A O 1
ATOM 883 N N . SER A 1 113 ? 0.738 -2.341 -9.528 1.00 89.00 113 SER A N 1
ATOM 884 C CA . SER A 1 113 ? 1.617 -3.421 -9.992 1.00 89.00 113 SER A CA 1
ATOM 885 C C . SER A 1 113 ? 1.310 -3.852 -11.428 1.00 89.00 113 SER A C 1
ATOM 887 O O . SER A 1 113 ? 2.235 -4.067 -12.203 1.00 89.00 113 SER A O 1
ATOM 889 N N . LEU A 1 114 ? 0.032 -3.930 -11.810 1.00 91.12 114 LEU A N 1
ATOM 890 C CA . LEU A 1 114 ? -0.376 -4.245 -13.182 1.00 91.12 114 LEU A CA 1
ATOM 891 C C . LEU A 1 114 ? -0.043 -3.119 -14.166 1.00 91.12 114 LEU A C 1
ATOM 893 O O . LEU A 1 114 ? 0.334 -3.400 -15.300 1.00 91.12 114 LEU A O 1
ATOM 897 N N . ALA A 1 115 ? -0.191 -1.857 -13.759 1.00 92.38 115 ALA A N 1
ATOM 898 C CA . ALA A 1 115 ? 0.174 -0.709 -14.584 1.00 92.38 115 ALA A CA 1
ATOM 899 C C . ALA A 1 115 ? 1.678 -0.704 -14.870 1.00 92.38 115 ALA A C 1
ATOM 901 O O . ALA A 1 115 ? 2.066 -0.571 -16.023 1.00 92.38 115 ALA A O 1
ATOM 902 N N . ILE A 1 116 ? 2.496 -0.953 -13.845 1.00 91.19 116 ILE A N 1
ATOM 903 C CA . ILE A 1 116 ? 3.940 -1.138 -13.985 1.00 91.19 116 ILE A CA 1
ATOM 904 C C . ILE A 1 116 ? 4.260 -2.320 -14.908 1.00 91.19 116 ILE A C 1
ATOM 906 O O . ILE A 1 116 ? 5.011 -2.171 -15.858 1.00 91.19 116 ILE A O 1
ATOM 910 N N . TYR A 1 117 ? 3.663 -3.492 -14.684 1.00 90.56 117 TYR A N 1
ATOM 911 C CA . TYR A 1 117 ? 3.935 -4.674 -15.508 1.00 90.56 117 TYR A CA 1
ATOM 912 C C . TYR A 1 117 ? 3.688 -4.428 -17.007 1.00 90.56 117 TYR A C 1
ATOM 914 O O . TYR A 1 117 ? 4.378 -4.982 -17.859 1.00 90.56 117 TYR A O 1
ATOM 922 N N . LYS A 1 118 ? 2.714 -3.577 -17.350 1.00 92.62 118 LYS A N 1
ATOM 923 C CA . LYS A 1 118 ? 2.409 -3.218 -18.741 1.00 92.62 118 LYS A CA 1
ATOM 924 C C . LYS A 1 118 ? 3.481 -2.353 -19.407 1.00 92.62 118 LYS A C 1
ATOM 926 O O . LYS A 1 118 ? 3.542 -2.382 -20.631 1.00 92.62 118 LYS A O 1
ATOM 931 N N . THR A 1 119 ? 4.300 -1.620 -18.650 1.00 92.00 119 THR A N 1
ATOM 932 C CA . THR A 1 119 ? 5.386 -0.784 -19.200 1.00 92.00 119 THR A CA 1
ATOM 933 C C . THR A 1 119 ? 6.672 -1.570 -19.460 1.00 92.00 119 THR A C 1
ATOM 935 O O . THR A 1 119 ? 7.589 -1.047 -20.090 1.00 92.00 119 THR A O 1
ATOM 938 N N . LEU A 1 120 ? 6.741 -2.817 -18.987 1.00 92.19 120 LEU A N 1
ATOM 939 C CA . LEU A 1 120 ? 7.908 -3.685 -19.111 1.00 92.19 120 LEU A CA 1
ATOM 940 C C . LEU A 1 120 ? 7.928 -4.450 -20.441 1.00 92.19 120 LEU A C 1
ATOM 942 O O . LEU A 1 120 ? 6.883 -4.892 -20.947 1.00 92.19 120 LEU A O 1
ATOM 946 N N . ASP A 1 121 ? 9.128 -4.660 -20.974 1.00 93.69 121 ASP A N 1
ATOM 947 C CA . ASP A 1 121 ? 9.366 -5.573 -22.092 1.00 93.69 121 ASP A CA 1
ATOM 948 C C . ASP A 1 121 ? 9.301 -7.050 -21.655 1.00 93.69 121 ASP A C 1
ATOM 950 O O . ASP A 1 121 ? 8.957 -7.374 -20.518 1.00 93.69 121 ASP A O 1
ATOM 954 N N . LYS A 1 122 ? 9.557 -7.975 -22.586 1.00 92.69 122 LYS A N 1
ATOM 955 C CA . LYS A 1 122 ? 9.448 -9.412 -22.315 1.00 92.69 122 LYS A CA 1
ATOM 956 C C . LYS A 1 122 ? 10.461 -9.890 -21.266 1.00 92.69 122 LYS A C 1
ATOM 958 O O . LYS A 1 122 ? 10.063 -10.606 -20.356 1.00 92.69 122 LYS A O 1
ATOM 963 N N . GLU A 1 123 ? 11.720 -9.476 -21.366 1.00 90.38 123 GLU A N 1
ATOM 964 C CA . GLU A 1 123 ? 12.790 -9.916 -20.460 1.00 90.38 123 GLU A CA 1
ATOM 965 C C . GLU A 1 123 ? 12.585 -9.336 -19.055 1.00 90.38 123 GLU A C 1
ATOM 967 O O . GLU A 1 123 ? 12.657 -10.036 -18.044 1.00 90.38 123 GLU A O 1
ATOM 972 N N . GLN A 1 124 ? 12.206 -8.062 -18.981 1.00 91.06 124 GLN A N 1
ATOM 973 C CA . GLN A 1 124 ? 11.862 -7.384 -17.737 1.00 91.06 124 GLN A CA 1
ATOM 974 C C . GLN A 1 124 ? 10.645 -8.015 -17.041 1.00 91.06 124 GLN A C 1
ATOM 976 O O . GLN A 1 124 ? 10.589 -8.069 -15.810 1.00 91.06 124 GLN A O 1
ATO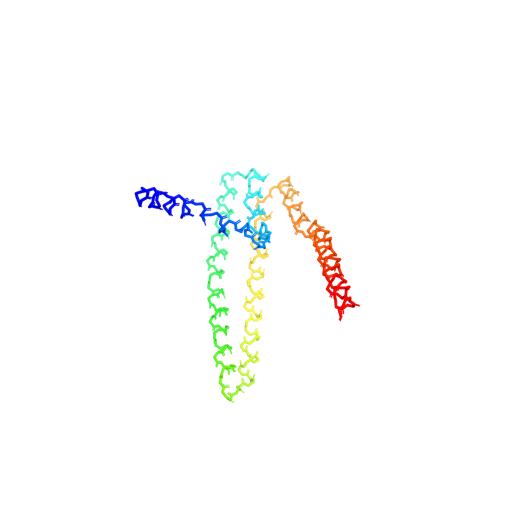M 981 N N . LYS A 1 125 ? 9.658 -8.509 -17.800 1.00 90.69 125 LYS A N 1
ATOM 982 C CA . LYS A 1 125 ? 8.489 -9.213 -17.246 1.00 90.69 125 LYS A CA 1
ATOM 983 C C . LYS A 1 125 ? 8.855 -10.537 -16.590 1.00 90.69 125 LYS A C 1
ATOM 985 O O . LYS A 1 125 ? 8.231 -10.874 -15.582 1.00 90.69 125 LYS A O 1
ATOM 990 N N . ASP A 1 126 ? 9.849 -11.245 -17.114 1.00 88.31 126 ASP A N 1
ATOM 991 C CA . ASP A 1 126 ? 10.335 -12.491 -16.521 1.00 88.31 126 ASP A CA 1
ATOM 992 C C . ASP A 1 126 ? 11.019 -12.202 -15.170 1.00 88.31 126 ASP A C 1
ATOM 994 O O . ASP A 1 126 ? 10.630 -12.767 -14.144 1.00 88.31 126 ASP A O 1
ATOM 998 N N . ILE A 1 127 ? 11.904 -11.195 -15.117 1.00 86.69 127 ILE A N 1
ATOM 999 C CA . ILE A 1 127 ? 12.534 -10.705 -13.870 1.00 86.69 127 ILE A CA 1
ATOM 1000 C C . ILE A 1 127 ? 11.476 -10.239 -12.853 1.00 86.69 127 ILE A C 1
ATOM 1002 O O . ILE A 1 127 ? 11.568 -10.492 -11.642 1.00 86.69 127 ILE A O 1
ATOM 1006 N N . TRP A 1 128 ? 10.441 -9.547 -13.337 1.00 85.88 128 TRP A N 1
ATOM 1007 C CA . TRP A 1 128 ? 9.312 -9.118 -12.521 1.00 85.88 128 TRP A CA 1
ATOM 1008 C C . TRP A 1 128 ? 8.565 -10.318 -11.928 1.00 85.88 128 TRP A C 1
ATOM 1010 O O . TRP A 1 128 ? 8.332 -10.346 -10.720 1.00 85.88 128 TRP A O 1
ATOM 1020 N N . ALA A 1 129 ? 8.221 -11.329 -12.730 1.00 83.75 129 ALA A N 1
ATOM 1021 C CA . ALA A 1 129 ? 7.501 -12.520 -12.277 1.00 83.75 129 ALA A CA 1
ATOM 1022 C C . ALA A 1 129 ? 8.285 -13.307 -11.213 1.00 83.75 129 ALA A C 1
ATOM 1024 O O . ALA A 1 129 ? 7.721 -13.678 -10.177 1.00 83.75 129 ALA A O 1
ATOM 1025 N N . GLU A 1 130 ? 9.592 -13.490 -11.406 1.00 80.06 130 GLU A N 1
ATOM 1026 C CA . GLU A 1 130 ? 10.478 -14.137 -10.429 1.00 80.06 130 GLU A CA 1
ATOM 1027 C C . GLU A 1 130 ? 10.481 -13.416 -9.078 1.00 80.06 130 GLU A C 1
ATOM 1029 O O . GLU A 1 130 ? 10.453 -14.042 -8.013 1.00 80.06 130 GLU A O 1
ATOM 1034 N N . SER A 1 131 ? 10.433 -12.087 -9.107 1.00 73.50 131 SER A N 1
ATOM 1035 C CA . SER A 1 131 ? 10.429 -11.262 -7.899 1.00 73.50 131 SER A CA 1
ATOM 1036 C C . SER A 1 131 ? 9.131 -11.403 -7.093 1.00 73.50 131 SER A C 1
ATOM 1038 O O . SER A 1 131 ? 9.154 -11.362 -5.859 1.00 73.50 131 SER A O 1
ATOM 1040 N N . PHE A 1 132 ? 7.996 -11.650 -7.756 1.00 64.62 132 PHE A N 1
ATOM 1041 C CA . PHE A 1 132 ? 6.733 -11.971 -7.080 1.00 64.62 132 PHE A CA 1
ATOM 1042 C C . PHE A 1 132 ? 6.738 -13.383 -6.482 1.00 64.62 132 PHE A C 1
ATOM 1044 O O . PHE A 1 132 ? 6.260 -13.567 -5.361 1.00 64.62 132 PHE A O 1
ATOM 1051 N N . MET A 1 133 ? 7.333 -14.362 -7.170 1.00 54.41 133 MET A N 1
ATOM 1052 C CA . MET A 1 133 ? 7.429 -15.748 -6.690 1.00 54.41 133 MET A CA 1
ATOM 1053 C C . MET A 1 133 ? 8.407 -15.906 -5.511 1.00 54.41 133 MET A C 1
ATOM 1055 O O . MET A 1 133 ? 8.143 -16.663 -4.575 1.00 54.41 133 MET A O 1
ATOM 1059 N N . GLY A 1 134 ? 9.498 -15.133 -5.484 1.00 52.97 134 GLY A N 1
ATOM 1060 C CA . GLY A 1 134 ? 10.494 -15.171 -4.406 1.00 52.97 134 GLY A CA 1
ATOM 1061 C C . GLY A 1 134 ? 10.017 -14.600 -3.064 1.00 52.97 134 GLY A C 1
ATOM 1062 O O . GLY A 1 134 ? 10.560 -14.952 -2.018 1.00 52.97 134 GLY A O 1
ATOM 1063 N N . THR A 1 135 ? 8.978 -13.760 -3.068 1.00 51.88 135 THR A N 1
ATOM 1064 C CA . THR A 1 135 ? 8.523 -13.034 -1.867 1.00 51.88 135 THR A CA 1
ATOM 1065 C C . THR A 1 135 ? 7.496 -13.825 -1.033 1.00 51.88 135 THR A C 1
ATOM 1067 O O . THR A 1 135 ? 7.221 -13.454 0.106 1.00 51.88 135 THR A O 1
ATOM 1070 N N . GLY A 1 136 ? 6.947 -14.930 -1.560 1.00 47.88 136 GLY A N 1
ATOM 1071 C CA . GLY A 1 136 ? 5.875 -15.705 -0.911 1.00 47.88 136 GLY A CA 1
ATOM 1072 C C . GLY A 1 136 ? 6.205 -17.154 -0.536 1.00 47.88 136 GLY A C 1
ATOM 1073 O O . GLY A 1 136 ? 5.562 -17.689 0.361 1.00 47.88 136 GLY A O 1
ATOM 1074 N N . MET A 1 137 ? 7.195 -17.791 -1.172 1.00 43.12 137 MET A N 1
ATOM 1075 C CA . MET A 1 137 ? 7.474 -19.225 -0.958 1.00 43.12 137 MET A CA 1
ATOM 1076 C C . MET A 1 137 ? 8.788 -19.540 -0.234 1.00 43.12 137 MET A C 1
ATOM 1078 O O . MET A 1 137 ? 8.940 -20.647 0.271 1.00 43.12 137 MET A O 1
ATOM 1082 N N . ARG A 1 138 ? 9.730 -18.593 -0.118 1.00 47.28 138 ARG A N 1
ATOM 1083 C CA . ARG A 1 138 ? 11.019 -18.839 0.561 1.00 47.28 138 ARG A CA 1
ATOM 1084 C C . ARG A 1 138 ? 11.064 -18.452 2.041 1.00 47.28 138 ARG A C 1
ATOM 1086 O O . ARG A 1 138 ? 11.921 -18.950 2.751 1.00 47.28 138 ARG A O 1
ATOM 1093 N N . GLY A 1 139 ? 10.137 -17.621 2.523 1.00 46.16 139 GLY A N 1
ATOM 1094 C CA . GLY A 1 139 ? 10.106 -17.168 3.925 1.00 46.16 139 GLY A CA 1
ATOM 1095 C C . GLY A 1 139 ? 9.338 -18.075 4.897 1.00 46.16 139 GLY A C 1
ATOM 1096 O O . GLY A 1 139 ? 9.219 -17.733 6.070 1.00 46.16 139 GLY A O 1
ATOM 1097 N N . GLY A 1 140 ? 8.776 -19.191 4.417 1.00 46.84 140 GLY A N 1
ATOM 1098 C CA . GLY A 1 140 ? 7.993 -20.125 5.236 1.00 46.84 140 GLY A CA 1
ATOM 1099 C C . GLY A 1 140 ? 8.836 -21.144 6.007 1.00 46.84 140 GLY A C 1
ATOM 1100 O O . GLY A 1 140 ? 8.447 -21.538 7.104 1.00 46.84 140 GLY A O 1
ATOM 1101 N N . ASN A 1 141 ? 10.005 -21.526 5.481 1.00 47.34 141 ASN A N 1
ATOM 1102 C CA . ASN A 1 141 ? 10.858 -22.525 6.133 1.00 47.34 141 ASN A CA 1
ATOM 1103 C C . ASN A 1 141 ? 11.600 -21.956 7.350 1.00 47.34 141 ASN A C 1
ATOM 1105 O O . ASN A 1 141 ? 11.618 -22.596 8.399 1.00 47.34 141 ASN A O 1
ATOM 1109 N N . ASP A 1 142 ? 12.097 -20.720 7.268 1.00 51.84 142 ASP A N 1
ATOM 1110 C CA . ASP A 1 142 ? 12.837 -20.093 8.376 1.00 51.84 142 ASP A CA 1
ATOM 1111 C C . ASP A 1 142 ? 11.932 -19.775 9.586 1.00 51.84 142 ASP A C 1
ATOM 1113 O O . ASP A 1 142 ? 12.372 -19.753 10.738 1.00 51.84 142 ASP A O 1
ATOM 1117 N N . MET A 1 143 ? 10.632 -19.555 9.348 1.00 49.16 143 MET A N 1
ATOM 1118 C CA . MET A 1 143 ? 9.648 -19.333 10.413 1.00 49.16 143 MET A CA 1
ATOM 1119 C C . MET A 1 143 ? 9.301 -20.611 11.181 1.00 49.16 143 MET A C 1
ATOM 1121 O O . MET A 1 143 ? 8.962 -20.523 12.364 1.00 49.16 143 MET A O 1
ATOM 1125 N N . HIS A 1 144 ? 9.364 -21.778 10.538 1.00 53.91 144 HIS A N 1
ATOM 1126 C CA . HIS A 1 144 ? 9.021 -23.049 11.173 1.00 53.91 144 HIS A CA 1
ATOM 1127 C C . HIS A 1 144 ? 10.143 -23.522 12.105 1.00 53.91 144 HIS A C 1
ATOM 1129 O O . HIS A 1 144 ? 9.874 -23.956 13.224 1.00 53.91 144 HIS A O 1
ATOM 1135 N N . GLU A 1 145 ? 11.396 -23.346 11.689 1.00 52.47 145 GLU A N 1
ATOM 1136 C CA . GLU A 1 145 ? 12.582 -23.723 12.462 1.00 52.47 145 GLU A CA 1
ATOM 1137 C C . GLU A 1 145 ? 12.782 -22.817 13.691 1.00 52.47 145 GLU A C 1
ATOM 1139 O O . GLU A 1 145 ? 13.010 -23.301 14.802 1.00 52.47 145 GLU A O 1
ATOM 1144 N N . GLY A 1 146 ? 12.562 -21.504 13.545 1.00 56.88 146 GLY A N 1
ATOM 1145 C CA . GLY A 1 146 ? 12.610 -20.557 14.665 1.00 56.88 146 GLY A CA 1
ATOM 1146 C C . GLY A 1 146 ? 11.502 -20.769 15.708 1.00 56.88 146 GLY A C 1
ATOM 1147 O O . GLY A 1 146 ? 11.727 -20.560 16.903 1.00 56.88 146 GLY A O 1
ATOM 1148 N N . GLN A 1 147 ? 10.312 -21.212 15.287 1.00 60.78 147 GLN A N 1
ATOM 1149 C CA . GLN A 1 147 ? 9.220 -21.568 16.202 1.00 60.78 147 GLN A CA 1
ATOM 1150 C C . GLN A 1 147 ? 9.478 -22.902 16.914 1.00 60.78 147 GLN A C 1
ATOM 1152 O O . GLN A 1 147 ? 9.250 -22.988 18.122 1.00 60.78 147 GLN A O 1
ATOM 1157 N N . MET A 1 148 ? 10.024 -23.905 16.216 1.00 58.19 148 MET A N 1
ATOM 1158 C CA . MET A 1 148 ? 10.423 -25.174 16.836 1.00 58.19 148 MET A CA 1
ATOM 1159 C C . MET A 1 148 ? 11.542 -24.979 17.868 1.00 58.19 148 MET A C 1
ATOM 1161 O O . MET A 1 148 ? 11.428 -25.476 18.987 1.00 58.19 148 MET A O 1
ATOM 1165 N N . MET A 1 149 ? 12.574 -24.187 17.558 1.00 58.44 149 MET A N 1
ATOM 1166 C CA . MET A 1 149 ? 13.660 -23.894 18.505 1.00 58.44 149 MET A CA 1
ATOM 1167 C C . MET A 1 149 ? 13.176 -23.147 19.753 1.00 58.44 149 MET A C 1
ATOM 1169 O O . MET A 1 149 ? 13.633 -23.444 20.855 1.00 58.44 149 MET A O 1
ATOM 1173 N N . ARG A 1 150 ? 12.204 -22.230 19.624 1.00 63.88 150 ARG A N 1
ATOM 1174 C CA . ARG A 1 150 ? 11.566 -21.588 20.789 1.00 63.88 150 ARG A CA 1
ATOM 1175 C C . ARG A 1 150 ? 10.775 -22.579 21.642 1.00 63.88 150 ARG A C 1
ATOM 1177 O O . ARG A 1 150 ? 10.821 -22.469 22.865 1.00 63.88 150 ARG A O 1
ATOM 1184 N N . GLY A 1 151 ? 10.085 -23.540 21.025 1.00 69.75 151 GLY A N 1
ATOM 1185 C CA . GLY A 1 151 ? 9.386 -24.616 21.734 1.00 69.75 151 GLY A CA 1
ATOM 1186 C C . GLY A 1 151 ? 10.347 -25.485 22.547 1.00 69.75 151 GLY A C 1
ATOM 1187 O O . GLY A 1 151 ? 10.193 -25.603 23.760 1.00 69.75 151 GLY A O 1
ATOM 1188 N N . ILE A 1 152 ? 11.408 -25.979 21.903 1.00 70.12 152 ILE A N 1
ATOM 1189 C CA . ILE A 1 152 ? 12.440 -26.819 22.532 1.00 70.12 152 ILE A CA 1
ATOM 1190 C C . ILE A 1 152 ? 13.157 -26.069 23.664 1.00 70.12 152 ILE A C 1
ATOM 1192 O O . ILE A 1 152 ? 13.439 -26.642 24.717 1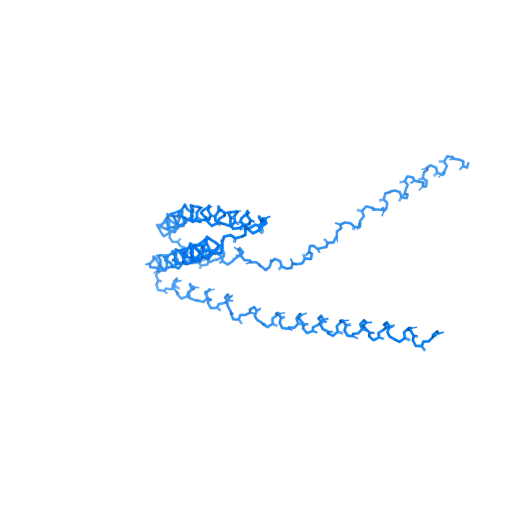.00 70.12 152 ILE A O 1
ATOM 1196 N N . MET A 1 153 ? 13.439 -24.777 23.481 1.00 66.69 153 MET A N 1
ATOM 1197 C CA . MET A 1 153 ? 14.101 -23.953 24.494 1.00 66.69 153 MET A CA 1
ATOM 1198 C C . MET A 1 153 ? 13.180 -23.673 25.694 1.00 66.69 153 MET A C 1
ATOM 1200 O O . MET A 1 153 ? 13.635 -23.738 26.835 1.00 66.69 153 MET A O 1
ATOM 1204 N N . ARG A 1 154 ? 11.876 -23.454 25.464 1.00 70.31 154 ARG A N 1
ATOM 1205 C CA . ARG A 1 154 ? 10.874 -23.303 26.534 1.00 70.31 154 ARG A CA 1
ATOM 1206 C C . ARG A 1 154 ? 10.716 -24.585 27.350 1.00 70.31 154 ARG A C 1
ATOM 1208 O O . ARG A 1 154 ? 10.626 -24.523 28.570 1.00 70.31 154 ARG A O 1
ATOM 1215 N N . GLU A 1 155 ? 10.735 -25.733 26.686 1.00 63.62 155 GLU A N 1
ATOM 1216 C CA . GLU A 1 155 ? 10.611 -27.050 27.314 1.00 63.62 155 GLU A CA 1
ATOM 1217 C C . GLU A 1 155 ? 11.886 -27.470 28.062 1.00 63.62 155 GLU A C 1
ATOM 1219 O O . GLU A 1 155 ? 11.823 -28.122 29.104 1.00 63.62 155 GLU A O 1
ATOM 1224 N N . ARG A 1 156 ? 13.061 -27.042 27.583 1.00 68.38 156 ARG A N 1
ATOM 1225 C CA . ARG A 1 156 ? 14.333 -27.206 28.300 1.00 68.38 156 ARG A CA 1
ATOM 1226 C C . ARG A 1 156 ? 14.392 -26.341 29.559 1.00 68.38 156 ARG A C 1
ATOM 1228 O O . ARG A 1 156 ? 14.820 -26.840 30.591 1.00 68.38 156 ARG A O 1
ATOM 1235 N N . MET A 1 157 ? 13.939 -25.087 29.489 1.00 68.38 157 MET A N 1
ATOM 1236 C CA . MET A 1 157 ? 13.857 -24.235 30.680 1.00 68.38 157 MET A CA 1
ATOM 1237 C C . MET A 1 157 ? 12.850 -24.787 31.689 1.00 68.38 157 MET A C 1
ATOM 1239 O O . MET A 1 157 ? 13.187 -24.899 32.858 1.00 68.38 157 MET A O 1
ATOM 1243 N N . HIS A 1 158 ? 11.663 -25.217 31.246 1.00 70.69 158 HIS A N 1
ATOM 1244 C CA . HIS A 1 158 ? 10.670 -25.820 32.141 1.00 70.69 158 HIS A CA 1
ATOM 1245 C C . HIS A 1 158 ? 11.190 -27.058 32.873 1.00 70.69 158 HIS A C 1
ATOM 1247 O O . HIS A 1 158 ? 10.927 -27.189 34.061 1.00 70.69 158 HIS A O 1
ATOM 1253 N N . ARG A 1 159 ? 11.932 -27.944 32.197 1.00 67.06 159 ARG A N 1
ATOM 1254 C CA . ARG A 1 159 ? 12.543 -29.103 32.863 1.00 67.06 159 ARG A CA 1
ATOM 1255 C C . ARG A 1 159 ? 13.584 -28.691 33.896 1.00 67.06 159 ARG A C 1
ATOM 1257 O O . ARG A 1 159 ? 13.511 -29.157 35.019 1.00 67.06 159 ARG A O 1
ATOM 1264 N N . HIS A 1 160 ? 14.454 -27.745 33.553 1.00 67.62 160 HIS A N 1
ATOM 1265 C CA . HIS A 1 160 ? 15.477 -27.268 34.481 1.00 67.62 160 HIS A CA 1
ATOM 1266 C C . HIS A 1 160 ? 14.881 -26.659 35.763 1.00 67.62 160 HIS A C 1
ATOM 1268 O O . HIS A 1 160 ? 15.358 -26.949 36.850 1.00 67.62 160 HIS A O 1
ATOM 1274 N N . PHE A 1 161 ? 13.788 -25.896 35.645 1.00 62.81 161 PHE A N 1
ATOM 1275 C CA . PHE A 1 161 ? 13.084 -25.342 36.809 1.00 62.81 161 PHE A CA 1
ATOM 1276 C C . PHE A 1 161 ? 12.370 -26.404 37.662 1.00 62.81 161 PHE A C 1
ATOM 1278 O O . PHE A 1 161 ? 12.271 -26.238 38.872 1.00 62.81 161 PHE A O 1
ATOM 1285 N N . MET A 1 162 ? 11.875 -27.484 37.051 1.00 69.31 162 MET A N 1
ATOM 1286 C CA . MET A 1 162 ? 11.203 -28.576 37.772 1.00 69.31 162 MET A CA 1
ATOM 1287 C C . MET A 1 162 ? 12.202 -29.494 38.484 1.00 69.31 162 MET A C 1
ATOM 1289 O O . MET A 1 162 ? 11.901 -30.027 39.550 1.00 69.31 162 MET A O 1
ATOM 1293 N N . ASP A 1 163 ? 13.400 -29.652 37.919 1.00 65.56 163 ASP A N 1
ATOM 1294 C CA . ASP A 1 163 ? 14.471 -30.438 38.530 1.00 65.56 163 ASP A CA 1
ATOM 1295 C C . ASP A 1 163 ? 14.999 -29.749 39.808 1.00 65.56 163 ASP A C 1
ATOM 1297 O O . ASP A 1 163 ? 15.256 -30.428 40.804 1.00 65.56 163 ASP A O 1
ATOM 1301 N N . ASP A 1 164 ? 15.058 -28.411 39.826 1.00 59.97 164 ASP A N 1
ATOM 1302 C CA . ASP A 1 164 ? 15.474 -27.615 40.992 1.00 59.97 164 ASP A CA 1
ATOM 1303 C C . ASP A 1 164 ? 14.427 -27.594 42.129 1.00 59.97 164 ASP A C 1
ATOM 1305 O O . ASP A 1 164 ? 14.801 -27.560 43.301 1.00 59.97 164 ASP A O 1
ATOM 1309 N N . GLU A 1 165 ? 13.124 -27.671 41.822 1.00 55.53 165 GLU A N 1
ATOM 1310 C CA . GLU A 1 165 ? 12.056 -27.776 42.839 1.00 55.53 165 GLU A CA 1
ATOM 1311 C C . GLU A 1 165 ? 11.952 -29.173 43.471 1.00 55.53 165 GLU A C 1
ATOM 1313 O O . GLU A 1 165 ? 11.404 -29.317 44.560 1.00 55.53 165 GLU A O 1
ATOM 1318 N N . SER A 1 166 ? 12.485 -30.209 42.817 1.00 57.53 166 SER A N 1
ATOM 1319 C CA . SER A 1 166 ? 12.432 -31.590 43.320 1.00 57.53 166 SER A CA 1
ATOM 1320 C C . SER A 1 166 ? 13.543 -31.949 44.317 1.00 57.53 166 SER A C 1
ATOM 1322 O O . SER A 1 166 ? 13.526 -33.044 44.882 1.00 57.53 166 SER A O 1
ATOM 1324 N N . ASN A 1 167 ? 14.512 -31.049 44.519 1.00 55.19 167 ASN A N 1
ATOM 1325 C CA . ASN A 1 167 ? 15.736 -31.307 45.281 1.00 55.19 167 ASN A CA 1
ATOM 1326 C C . ASN A 1 167 ? 15.893 -30.414 46.532 1.00 55.19 167 ASN A C 1
ATOM 1328 O O . ASN A 1 167 ? 17.008 -30.238 47.029 1.00 55.19 167 ASN A O 1
ATOM 1332 N N . ASN A 1 168 ? 14.788 -29.857 47.040 1.00 50.22 168 ASN A N 1
ATOM 1333 C CA . ASN A 1 168 ? 14.688 -29.142 48.319 1.00 50.22 168 ASN A CA 1
ATOM 1334 C C . ASN A 1 168 ? 13.385 -29.512 49.042 1.00 50.22 168 ASN A C 1
ATOM 1336 O O . ASN A 1 168 ? 13.340 -29.356 50.282 1.00 50.22 168 ASN A O 1
#

Sequence (168 aa):
MKKNIIVTLVFAVLLSGSLFAQPDGCGMGKRGFGKMQLKEKLNLSAEQEKQFSDITYKHQSESIDLRAKVQKNRLELKNLLDNKNVDEQKVLALTEENSKLQAQLKQSAVKTSLAIYKTLDKEQKDIWAESFMGTGMRGGNDMHEGQMMRGIMRERMHRHFMDDESNN